Protein AF-A0A7L9C3C7-F1 (afdb_monomer_lite)

Radius of gyration: 13.32 Å; chains: 1; bounding box: 28×33×27 Å

Structure (mmCIF, N/CA/C/O backbone):
data_AF-A0A7L9C3C7-F1
#
_entry.id   AF-A0A7L9C3C7-F1
#
loop_
_atom_site.group_PDB
_atom_site.id
_atom_site.type_symbol
_atom_site.label_atom_id
_atom_site.label_alt_id
_atom_site.label_comp_id
_atom_site.label_asym_id
_atom_site.label_entity_id
_atom_site.label_seq_id
_atom_site.pdbx_PDB_ins_code
_atom_site.Cartn_x
_atom_site.Cartn_y
_atom_site.Cartn_z
_atom_site.occupancy
_atom_site.B_iso_or_equiv
_atom_site.auth_seq_id
_atom_site.auth_comp_id
_atom_site.auth_asym_id
_atom_site.auth_atom_id
_atom_site.pdbx_PDB_model_num
ATOM 1 N N . MET A 1 1 ? -5.681 -8.613 1.717 1.00 66.88 1 MET A N 1
ATOM 2 C CA . MET A 1 1 ? -5.199 -7.305 1.236 1.00 66.88 1 MET A CA 1
ATOM 3 C C . MET A 1 1 ? -6.171 -6.811 0.182 1.00 66.88 1 MET A C 1
ATOM 5 O O . MET A 1 1 ? -6.072 -7.269 -0.948 1.00 66.88 1 MET A O 1
ATOM 9 N N . PRO A 1 2 ? -7.173 -5.992 0.531 1.00 76.88 2 PRO A N 1
ATOM 10 C CA . PRO A 1 2 ? -7.903 -5.247 -0.485 1.00 76.88 2 PRO A CA 1
ATOM 11 C C . PRO A 1 2 ? -7.007 -4.141 -1.068 1.00 76.88 2 PRO A C 1
ATOM 13 O O . PRO A 1 2 ? -6.292 -3.459 -0.327 1.00 76.88 2 PRO A O 1
ATOM 16 N N . GLU A 1 3 ? -7.051 -3.981 -2.389 1.00 79.81 3 GLU A N 1
ATOM 17 C CA . GLU A 1 3 ? -6.540 -2.798 -3.083 1.00 79.81 3 GLU A CA 1
ATOM 18 C C . GLU A 1 3 ? -7.538 -1.656 -2.896 1.00 79.81 3 GLU A C 1
ATOM 20 O O . GLU A 1 3 ? -8.732 -1.825 -3.141 1.00 79.81 3 GLU A O 1
ATOM 25 N N . ILE A 1 4 ? -7.057 -0.515 -2.402 1.00 84.12 4 ILE A N 1
ATOM 26 C CA . ILE A 1 4 ? -7.902 0.646 -2.095 1.00 84.12 4 ILE A CA 1
ATOM 27 C C . ILE A 1 4 ? -7.906 1.637 -3.257 1.00 84.12 4 ILE A C 1
ATOM 29 O O . ILE A 1 4 ? -8.913 2.298 -3.503 1.00 84.12 4 ILE A O 1
ATOM 33 N N . SER A 1 5 ? -6.779 1.765 -3.956 1.00 83.75 5 SER A N 1
ATOM 34 C CA . SER A 1 5 ? -6.626 2.723 -5.044 1.00 83.75 5 SER A CA 1
ATOM 35 C C . SER A 1 5 ? -5.470 2.342 -5.962 1.00 83.75 5 SER A C 1
ATOM 37 O O . SE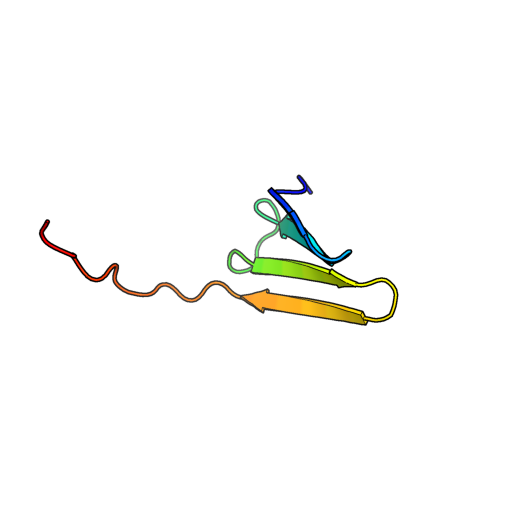R A 1 5 ? -4.424 1.891 -5.492 1.00 83.75 5 SER A O 1
ATOM 39 N N . LEU A 1 6 ? -5.635 2.644 -7.252 1.00 84.50 6 LEU A N 1
ATOM 40 C CA . LEU A 1 6 ? -4.602 2.545 -8.278 1.00 84.50 6 LEU A CA 1
ATOM 41 C C . LEU A 1 6 ? -4.525 3.858 -9.054 1.00 84.50 6 LEU A C 1
ATOM 43 O O . LEU A 1 6 ? -5.486 4.269 -9.704 1.00 84.50 6 LEU A O 1
ATOM 47 N N . PHE A 1 7 ? -3.370 4.513 -9.000 1.00 83.62 7 PHE A N 1
ATOM 48 C CA . PHE A 1 7 ? -3.096 5.713 -9.790 1.00 83.62 7 PHE A CA 1
ATOM 49 C C . PHE A 1 7 ? -1.637 5.727 -10.236 1.00 83.62 7 PHE A C 1
ATOM 51 O O . PHE A 1 7 ? -0.760 5.285 -9.503 1.00 83.62 7 PHE A O 1
ATOM 58 N N . TYR A 1 8 ? -1.366 6.212 -11.451 1.00 81.69 8 TYR A N 1
ATOM 59 C CA . TYR A 1 8 ? -0.011 6.295 -12.025 1.00 81.69 8 TYR A CA 1
ATOM 60 C C . TYR A 1 8 ? 0.814 4.986 -11.952 1.00 81.69 8 TYR A C 1
ATOM 62 O O . TYR A 1 8 ? 2.039 5.031 -11.937 1.00 81.69 8 TYR A O 1
ATOM 70 N N . GLY A 1 9 ? 0.160 3.816 -11.904 1.00 81.88 9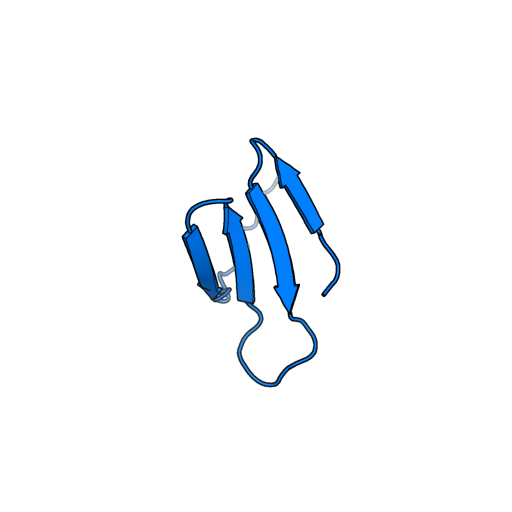 GLY A N 1
ATOM 71 C CA . GLY A 1 9 ? 0.827 2.513 -11.755 1.00 81.88 9 GLY A CA 1
ATOM 72 C C . GLY A 1 9 ? 1.279 2.173 -10.328 1.00 81.88 9 GLY A C 1
ATOM 73 O O . GLY A 1 9 ? 2.018 1.211 -10.146 1.00 81.88 9 GLY A O 1
ATOM 74 N N . ILE A 1 10 ? 0.841 2.947 -9.332 1.00 83.31 10 ILE A N 1
ATOM 75 C CA . ILE A 1 10 ? 1.096 2.735 -7.907 1.00 83.31 10 ILE A CA 1
ATOM 76 C C . ILE A 1 10 ? -0.152 2.116 -7.283 1.00 83.31 10 ILE A C 1
ATOM 78 O O . ILE A 1 10 ? -1.214 2.746 -7.265 1.00 83.31 10 ILE A O 1
ATOM 82 N N .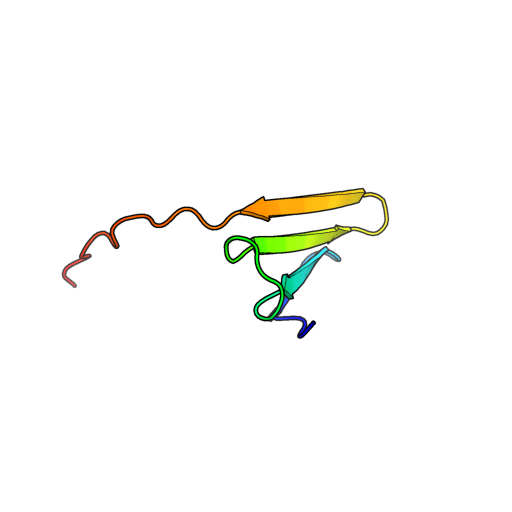 ALA A 1 11 ? -0.026 0.894 -6.773 1.00 86.19 11 ALA A N 1
ATOM 83 C CA . ALA A 1 11 ? -1.105 0.214 -6.066 1.00 86.19 11 ALA A CA 1
ATOM 84 C C . ALA A 1 11 ? -1.015 0.509 -4.565 1.00 86.19 11 ALA A C 1
ATOM 86 O O . ALA A 1 11 ? 0.022 0.264 -3.944 1.00 86.19 11 ALA A O 1
ATOM 87 N N . ILE A 1 12 ? -2.102 1.026 -3.986 1.00 83.94 12 ILE A N 1
ATOM 88 C CA . ILE A 1 12 ? -2.222 1.267 -2.546 1.00 83.94 12 ILE A CA 1
ATOM 89 C C . ILE A 1 12 ? -2.988 0.110 -1.903 1.00 83.94 12 ILE A C 1
ATOM 91 O O . ILE A 1 12 ? -4.178 -0.091 -2.165 1.00 83.94 12 ILE A O 1
ATOM 95 N N . LEU A 1 13 ? -2.308 -0.639 -1.036 1.00 84.56 13 LEU A N 1
ATOM 96 C CA . LEU A 1 13 ? -2.836 -1.828 -0.364 1.00 84.56 13 LEU A CA 1
ATOM 97 C C . LEU A 1 13 ? -2.940 -1.574 1.141 1.00 84.56 13 LEU A C 1
ATOM 99 O O . LEU A 1 13 ? -2.047 -0.969 1.735 1.00 84.56 13 LEU A O 1
ATOM 103 N N . MET A 1 14 ? -4.006 -2.066 1.775 1.00 77.31 14 MET A N 1
ATOM 104 C CA . MET A 1 14 ? -4.174 -1.964 3.229 1.00 77.31 14 MET A CA 1
ATOM 105 C C . MET A 1 14 ? -4.109 -3.322 3.911 1.00 77.31 14 MET A C 1
ATOM 107 O O . MET A 1 14 ? -4.810 -4.274 3.548 1.00 77.31 14 MET A O 1
ATOM 111 N N . HIS A 1 15 ? -3.310 -3.370 4.971 1.00 70.88 15 HIS A N 1
ATOM 112 C CA . HIS A 1 15 ? -3.210 -4.506 5.873 1.00 70.88 15 HIS A CA 1
ATOM 113 C C . HIS A 1 15 ? -3.905 -4.159 7.186 1.00 70.88 15 HIS A C 1
ATOM 115 O O . HIS A 1 15 ? -3.297 -3.648 8.115 1.00 70.88 15 HIS A O 1
ATOM 121 N N . TYR A 1 16 ? -5.211 -4.423 7.257 1.00 65.19 16 TYR A N 1
ATOM 122 C CA . TYR A 1 16 ? -6.002 -4.147 8.463 1.00 65.19 16 TYR A CA 1
ATOM 123 C C . TYR A 1 16 ? -5.969 -5.289 9.494 1.00 65.19 16 TYR A C 1
ATOM 125 O O . TYR A 1 16 ? -6.436 -5.114 10.612 1.00 65.19 16 TYR A O 1
ATOM 133 N N . ASN A 1 17 ? -5.485 -6.474 9.102 1.00 65.12 17 ASN A N 1
ATOM 134 C CA . ASN A 1 17 ? -5.759 -7.728 9.810 1.00 65.12 17 ASN A CA 1
ATOM 135 C C . ASN A 1 17 ? -4.532 -8.361 10.496 1.00 65.12 17 ASN A C 1
ATOM 137 O O . ASN A 1 17 ? -4.629 -9.494 10.955 1.00 65.12 17 ASN A O 1
ATOM 141 N N . ASN A 1 18 ? -3.376 -7.685 10.531 1.00 59.16 18 ASN A N 1
ATOM 142 C CA . ASN A 1 18 ? -2.167 -8.200 11.180 1.00 59.16 18 ASN A CA 1
ATOM 143 C C . ASN A 1 18 ? -1.622 -7.172 12.180 1.00 59.16 18 ASN A C 1
ATOM 145 O O . ASN A 1 18 ? -1.692 -5.976 11.937 1.00 59.16 18 ASN A O 1
ATOM 149 N N . HIS A 1 19 ? -1.131 -7.667 13.309 1.00 64.50 19 HIS A N 1
ATOM 150 C CA . HIS A 1 19 ? -1.108 -7.053 14.643 1.00 64.50 19 HIS A CA 1
ATOM 151 C C . HIS A 1 19 ? -0.143 -5.851 14.865 1.00 64.50 19 HIS A C 1
ATOM 153 O O . HIS A 1 19 ? 0.276 -5.596 15.995 1.00 64.50 19 HIS A O 1
ATOM 159 N N . GLU A 1 20 ? 0.206 -5.095 13.826 1.00 64.12 20 GLU A N 1
ATOM 160 C CA . GLU A 1 20 ? 0.955 -3.833 13.924 1.00 64.12 20 GLU A CA 1
ATOM 161 C C . GLU A 1 20 ? 0.045 -2.659 13.541 1.00 64.12 20 GLU A C 1
ATOM 163 O O . GLU A 1 20 ? -1.034 -2.863 12.983 1.00 64.12 20 GLU A O 1
ATOM 168 N N . LEU A 1 21 ? 0.433 -1.429 13.896 1.00 67.12 21 LEU A N 1
ATOM 169 C CA . LEU A 1 21 ? -0.355 -0.228 13.601 1.00 67.12 21 LEU A CA 1
ATOM 170 C C . LEU A 1 21 ? -0.872 -0.261 12.151 1.00 67.12 21 LEU A C 1
ATOM 172 O O . LEU A 1 21 ? -0.120 -0.661 11.254 1.00 67.12 21 LEU A O 1
ATOM 176 N N . PRO A 1 22 ? -2.126 0.163 11.902 1.00 70.69 22 PRO A N 1
ATOM 177 C CA . PRO A 1 22 ? -2.654 0.244 10.549 1.00 70.69 22 PRO A CA 1
ATOM 178 C C . PRO A 1 22 ? -1.659 0.956 9.623 1.00 70.69 22 PRO A C 1
ATOM 180 O O . PRO A 1 22 ? -1.247 2.086 9.892 1.00 70.69 22 PRO A O 1
ATOM 183 N N . HIS A 1 23 ? -1.244 0.281 8.555 1.00 74.06 23 HIS A N 1
ATOM 184 C CA . HIS A 1 23 ? -0.279 0.790 7.584 1.00 74.06 23 HIS A CA 1
ATOM 185 C C . HIS A 1 23 ? -0.755 0.511 6.157 1.00 74.06 23 HIS A C 1
ATOM 187 O O . HIS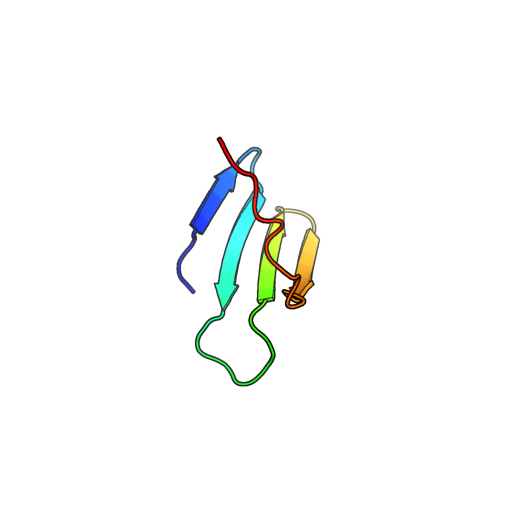 A 1 23 ? -1.554 -0.401 5.903 1.00 74.06 23 HIS A O 1
ATOM 193 N N . PHE A 1 24 ? -0.258 1.321 5.224 1.00 78.56 24 PHE A N 1
ATOM 194 C CA . PHE A 1 24 ? -0.485 1.146 3.794 1.00 78.56 24 PHE A CA 1
ATOM 195 C C . PHE A 1 24 ? 0.818 0.770 3.093 1.00 78.56 24 PHE A C 1
ATOM 197 O O . PHE A 1 24 ? 1.899 1.228 3.476 1.00 78.56 24 PHE A O 1
ATOM 204 N N . HIS A 1 25 ? 0.696 -0.047 2.050 1.00 80.06 25 HIS A N 1
ATOM 205 C CA . HIS A 1 25 ? 1.783 -0.357 1.128 1.00 80.06 25 HIS A CA 1
ATOM 206 C C . HIS A 1 25 ? 1.538 0.406 -0.166 1.00 80.06 25 HIS A C 1
ATOM 208 O O . HIS A 1 25 ? 0.445 0.330 -0.730 1.00 80.06 25 HIS A O 1
ATOM 214 N N . ALA A 1 26 ? 2.553 1.130 -0.622 1.00 81.94 26 ALA A N 1
A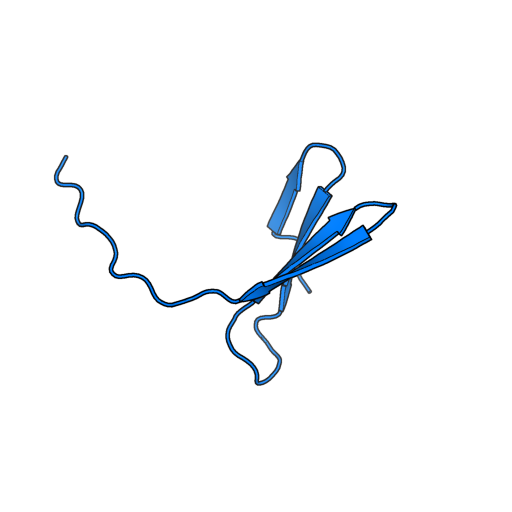TOM 215 C CA . ALA A 1 26 ? 2.617 1.683 -1.961 1.00 81.94 26 ALA A CA 1
ATOM 216 C C . ALA A 1 26 ? 3.531 0.784 -2.795 1.00 81.94 26 ALA A C 1
ATOM 218 O O . ALA A 1 26 ? 4.753 0.789 -2.620 1.00 81.94 26 ALA A O 1
ATOM 219 N N . CYS A 1 27 ? 2.927 -0.005 -3.678 1.00 78.38 27 CYS A N 1
ATOM 220 C CA . CYS A 1 27 ? 3.647 -0.892 -4.577 1.00 78.38 27 CYS A CA 1
ATOM 221 C C . CYS A 1 27 ? 3.806 -0.222 -5.940 1.00 78.38 27 CYS A C 1
ATOM 223 O O . CYS A 1 27 ? 2.818 0.052 -6.624 1.00 78.38 27 CYS A O 1
ATOM 225 N N . CYS A 1 28 ? 5.054 -0.001 -6.339 1.00 78.81 28 CYS A N 1
ATOM 226 C CA . CYS A 1 28 ? 5.447 0.363 -7.693 1.00 78.81 28 CYS A CA 1
ATOM 227 C C . CYS A 1 28 ? 6.188 -0.826 -8.329 1.00 78.81 28 CYS A C 1
ATOM 229 O O . CYS A 1 28 ? 6.819 -1.596 -7.602 1.00 78.81 28 CYS A O 1
ATOM 231 N N . PRO A 1 29 ? 6.215 -0.952 -9.669 1.00 73.19 29 PRO A N 1
ATOM 232 C CA . PRO A 1 29 ? 6.941 -2.031 -10.351 1.00 73.19 29 PRO A CA 1
ATOM 233 C C . PRO A 1 29 ? 8.417 -2.172 -9.940 1.00 73.19 29 PRO A C 1
ATOM 235 O O . PRO A 1 29 ? 8.968 -3.265 -9.987 1.00 73.19 29 PRO A O 1
ATOM 238 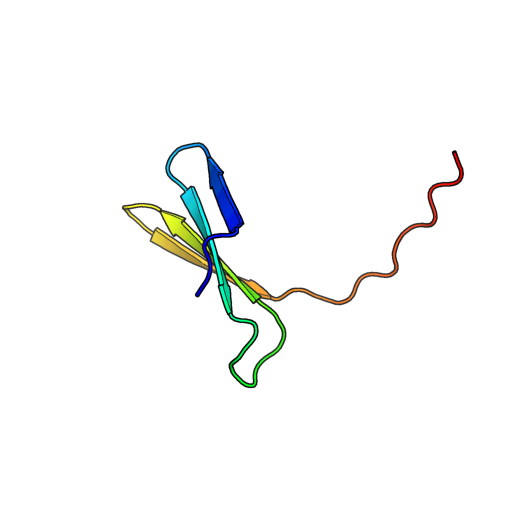N N . GLU A 1 30 ? 9.052 -1.075 -9.521 1.00 73.94 30 GLU A N 1
ATOM 239 C CA . GLU A 1 30 ? 10.476 -1.032 -9.167 1.00 73.94 30 GLU A CA 1
ATOM 240 C C . GLU A 1 30 ? 10.738 -0.952 -7.656 1.00 73.94 30 GLU A C 1
ATOM 242 O O . GLU A 1 30 ? 11.874 -1.140 -7.216 1.00 73.94 30 GLU A O 1
ATOM 247 N N . ARG A 1 31 ? 9.724 -0.624 -6.842 1.00 68.38 31 ARG A N 1
ATOM 248 C CA . ARG A 1 31 ? 9.923 -0.340 -5.415 1.00 68.38 31 ARG A CA 1
ATOM 249 C C . ARG A 1 31 ? 8.639 -0.466 -4.609 1.00 68.38 31 ARG A C 1
ATOM 251 O O . ARG A 1 31 ? 7.591 0.019 -5.019 1.00 68.38 31 ARG A O 1
ATOM 258 N N . GLU A 1 32 ? 8.763 -1.028 -3.416 1.00 75.62 32 GLU A N 1
ATOM 259 C CA . GLU A 1 32 ? 7.709 -1.053 -2.405 1.00 75.62 32 GLU A CA 1
ATOM 260 C C . GLU A 1 32 ? 8.065 -0.087 -1.267 1.00 75.62 32 GLU A C 1
ATOM 262 O O . GLU A 1 32 ? 9.221 -0.013 -0.836 1.00 75.62 32 GLU A O 1
ATOM 267 N N . VAL A 1 33 ? 7.085 0.697 -0.811 1.00 77.88 33 VAL A N 1
ATOM 268 C CA . VAL A 1 33 ? 7.223 1.611 0.331 1.00 77.88 33 VAL A CA 1
ATOM 269 C C . VAL A 1 33 ? 6.082 1.361 1.309 1.00 77.88 33 VAL A C 1
ATOM 271 O O . VAL A 1 33 ? 4.912 1.457 0.946 1.00 77.88 33 VAL A O 1
ATOM 274 N N . THR A 1 34 ? 6.426 1.097 2.567 1.00 76.44 34 THR A N 1
ATOM 275 C CA . THR A 1 34 ? 5.464 0.931 3.663 1.00 76.44 34 THR A CA 1
ATOM 276 C C . THR A 1 34 ? 5.400 2.213 4.485 1.00 76.44 34 THR A C 1
ATOM 278 O O . THR A 1 34 ? 6.428 2.821 4.787 1.00 76.44 34 THR A O 1
ATOM 281 N N . SER A 1 35 ? 4.194 2.665 4.830 1.00 69.81 35 SER A N 1
ATOM 282 C CA . SER A 1 35 ? 3.986 3.841 5.681 1.00 69.81 35 SER A CA 1
ATOM 283 C C . SER A 1 35 ? 2.950 3.564 6.761 1.00 69.81 35 SER A C 1
ATOM 285 O O . SER A 1 35 ? 1.840 3.113 6.478 1.00 69.81 35 SER A O 1
ATOM 287 N N . GLU A 1 36 ? 3.318 3.869 8.003 1.00 75.50 36 GLU A N 1
ATOM 288 C CA . GLU A 1 36 ? 2.442 3.764 9.167 1.00 75.50 36 GLU A CA 1
ATOM 289 C C . GLU A 1 36 ? 1.461 4.935 9.232 1.00 75.50 36 GLU A C 1
ATOM 291 O O . GLU A 1 36 ? 1.827 6.096 9.018 1.00 75.50 36 GLU A O 1
ATOM 296 N N . ILE A 1 37 ? 0.215 4.648 9.607 1.00 70.62 37 ILE A N 1
ATOM 297 C CA . ILE A 1 37 ? -0.768 5.686 9.893 1.00 70.62 37 ILE A CA 1
ATOM 298 C C . ILE A 1 37 ? -0.552 6.154 11.330 1.00 70.62 37 ILE A C 1
ATOM 300 O O . ILE A 1 37 ? -0.921 5.482 12.293 1.00 70.62 37 ILE A O 1
ATOM 304 N N . LYS A 1 38 ? 0.020 7.348 11.490 1.00 73.88 38 LYS A N 1
ATOM 305 C CA . LYS A 1 38 ? 0.046 8.019 12.792 1.00 73.88 38 LYS A CA 1
ATOM 306 C C . LYS A 1 38 ? -1.307 8.676 13.037 1.00 73.88 38 LYS A C 1
ATOM 308 O O . LYS A 1 38 ? -1.814 9.399 12.182 1.00 73.88 38 LYS A O 1
ATOM 313 N N . GLN A 1 39 ? -1.882 8.447 14.215 1.00 67.81 39 GLN A N 1
ATOM 314 C CA . GLN A 1 39 ? -3.118 9.100 14.631 1.00 67.81 39 GLN A CA 1
ATOM 315 C C . GLN A 1 39 ? -2.883 10.613 14.732 1.00 67.81 39 GLN A C 1
ATOM 317 O O . GLN A 1 39 ? -2.298 11.106 15.695 1.00 67.81 39 GLN A O 1
ATOM 322 N N . THR A 1 40 ? -3.327 11.355 13.720 1.00 62.31 40 THR A N 1
ATOM 323 C CA . THR A 1 40 ? -3.405 12.814 13.777 1.00 62.31 40 THR A CA 1
ATOM 324 C C . THR A 1 40 ? -4.775 13.221 14.303 1.00 62.31 40 THR A C 1
ATOM 326 O O . THR A 1 40 ? -5.781 12.567 14.025 1.00 62.31 40 THR A O 1
ATOM 329 N N . LYS A 1 41 ? -4.836 14.312 15.072 1.00 67.88 41 LYS A N 1
ATOM 330 C CA . LYS A 1 41 ? -6.118 14.956 15.369 1.00 67.88 41 LYS A CA 1
ATOM 331 C C . LYS A 1 41 ? -6.702 15.426 14.038 1.00 67.88 41 LYS A C 1
ATOM 333 O O . LYS A 1 41 ? -5.980 16.016 13.236 1.00 67.88 41 LYS A O 1
ATOM 338 N N . ILE A 1 42 ? -7.973 15.123 13.797 1.00 68.44 42 ILE A N 1
ATOM 339 C CA . ILE A 1 42 ? -8.701 15.648 12.643 1.00 68.44 42 ILE A CA 1
ATOM 340 C C . ILE A 1 42 ? -8.787 17.162 12.873 1.00 68.44 42 ILE A C 1
ATOM 342 O O . ILE A 1 42 ? -9.338 17.558 13.904 1.00 68.44 42 ILE A O 1
ATOM 346 N N . PRO A 1 43 ? -8.210 18.021 12.012 1.00 60.72 43 PRO A N 1
ATOM 347 C CA . PRO A 1 43 ? -8.519 19.435 12.087 1.00 60.72 43 PRO A CA 1
ATOM 348 C C . PRO A 1 43 ? -10.003 19.565 11.753 1.00 60.72 43 PRO A C 1
ATOM 350 O O . PRO A 1 43 ? -10.427 19.243 10.645 1.00 60.72 43 PRO A O 1
ATOM 353 N N . GLU A 1 44 ? -10.797 19.963 12.741 1.00 70.00 44 GLU A N 1
ATOM 354 C CA . GLU A 1 44 ? -12.182 20.358 12.531 1.00 70.00 44 GLU A CA 1
ATOM 355 C C . GLU A 1 44 ? -12.165 21.550 11.569 1.00 70.00 44 GLU A C 1
ATOM 357 O O . GLU A 1 44 ? -11.814 22.669 11.940 1.00 70.00 44 GLU A O 1
ATOM 362 N N . GLN A 1 45 ? -12.423 21.288 10.289 1.00 62.66 45 GLN A N 1
ATOM 363 C CA . GLN A 1 45 ? -12.662 22.334 9.308 1.00 62.66 45 GLN A CA 1
ATOM 364 C C . GLN A 1 45 ? -14.159 22.623 9.335 1.00 62.66 45 GLN A C 1
ATOM 366 O O . GLN A 1 45 ? -14.954 21.879 8.765 1.00 62.66 45 GLN A O 1
ATOM 371 N N . THR A 1 46 ? -14.538 23.676 10.056 1.00 57.56 46 THR A N 1
ATOM 372 C CA . THR A 1 46 ? -15.883 24.252 9.986 1.00 57.56 46 THR A CA 1
ATOM 373 C C . THR A 1 46 ? -16.099 24.801 8.576 1.00 57.56 46 THR A C 1
ATOM 375 O O . THR A 1 46 ? -15.337 25.663 8.135 1.00 57.56 46 THR A O 1
ATOM 378 N N . LEU A 1 47 ? -17.094 24.245 7.877 1.00 57.41 47 LEU A N 1
ATOM 379 C CA . LEU A 1 47 ? -17.635 24.742 6.605 1.00 57.41 47 LEU A CA 1
ATOM 380 C C . LEU A 1 47 ? -18.257 26.134 6.763 1.00 57.41 47 LEU A C 1
ATOM 382 O O . LEU A 1 47 ? -18.915 26.363 7.804 1.00 57.41 47 LEU A O 1
#

pLDDT: mean 73.34, std 8.05, range [57.41, 86.19]

Secondary structure (DSSP, 8-state):
--EEEEETTEEEEEE-SSSSS-EEEEEETTEEEEEE---PPP-----

Sequence (47 aa):
MPEISLFYGIAILMHYNNHELPHFHACCPEREVTSEIKQTKIPEQTL

Foldseek 3Di:
DDFPDDDPQWTWDWDPDDDDATWIWTDHPVDIDIDHDDDDDDPPDDD